Protein AF-A0A2K2A0D0-F1 (afdb_monomer_lite)

Organism: Populus trichocarpa (NCBI:txid3694)

pLDDT: mean 84.95, std 11.42, range [44.09, 96.75]

Radius of gyration: 24.39 Å; chains: 1; bounding box: 54×35×67 Å

Secondary structure (DSSP, 8-state):
--------TT------TTS--------SS-----------HHHHHHHHH-TT-TTT-HHHHHHHHHHHHHHHHHHHHHHHHHHHHTT-

Foldseek 3Di:
DADDDDDDPPDDDDDDPPDDDDDDDDPDDDDDDDDDDDDDPVVVVVCVVDLPPLVPDPVSVVVVVVVVVVVVVVVVVVVVVVVVVVPD

Structure (mmCIF, N/CA/C/O backbone):
data_AF-A0A2K2A0D0-F1
#
_entry.id   AF-A0A2K2A0D0-F1
#
loop_
_atom_site.group_PDB
_atom_site.id
_atom_site.type_symbol
_atom_site.label_atom_id
_atom_site.label_alt_id
_atom_site.label_comp_id
_atom_site.label_asym_id
_atom_site.label_entity_id
_atom_site.label_seq_id
_atom_site.pdbx_PDB_ins_code
_atom_site.Cartn_x
_atom_site.Cartn_y
_atom_site.Cartn_z
_atom_site.occupancy
_atom_site.B_iso_or_equiv
_atom_site.auth_seq_id
_atom_site.auth_comp_id
_atom_site.auth_asym_id
_atom_site.auth_atom_id
_atom_site.pdbx_PDB_model_num
ATOM 1 N N . GLU A 1 1 ? 6.803 11.585 3.960 1.00 66.25 1 GLU A N 1
ATOM 2 C CA . GLU A 1 1 ? 8.082 11.414 3.254 1.00 66.25 1 GLU A CA 1
ATOM 3 C C . GLU A 1 1 ? 7.791 10.999 1.821 1.00 66.25 1 GLU A C 1
ATOM 5 O O . GLU A 1 1 ? 6.854 10.231 1.615 1.00 66.25 1 GLU A O 1
ATOM 10 N N . VAL A 1 2 ? 8.497 11.575 0.851 1.00 80.38 2 VAL A N 1
ATOM 11 C CA . VAL A 1 2 ? 8.397 11.224 -0.572 1.00 80.38 2 VAL A CA 1
ATOM 12 C C . VAL A 1 2 ? 9.780 10.743 -0.976 1.00 80.38 2 VAL A C 1
ATOM 14 O O . VAL A 1 2 ? 10.748 11.468 -0.774 1.00 80.38 2 VAL A O 1
ATOM 17 N N . PHE A 1 3 ? 9.863 9.521 -1.491 1.00 86.69 3 PHE A N 1
ATOM 18 C CA . PHE A 1 3 ? 11.125 8.903 -1.875 1.00 86.69 3 PHE A CA 1
ATOM 19 C C . PHE A 1 3 ? 11.106 8.595 -3.368 1.00 86.69 3 PHE A C 1
ATOM 21 O O . PHE A 1 3 ? 10.282 7.805 -3.834 1.00 86.69 3 PHE A O 1
ATOM 28 N N . ASP A 1 4 ? 12.010 9.235 -4.103 1.00 90.62 4 ASP A N 1
ATOM 29 C CA . ASP A 1 4 ? 12.241 8.967 -5.515 1.00 90.62 4 ASP A CA 1
ATOM 30 C C . ASP A 1 4 ? 13.327 7.896 -5.659 1.00 90.62 4 ASP A C 1
ATOM 32 O O . ASP A 1 4 ? 14.352 7.929 -4.979 1.00 90.62 4 ASP A O 1
ATOM 36 N N . TYR A 1 5 ? 13.116 6.945 -6.565 1.00 90.38 5 TYR A N 1
ATOM 37 C CA . TYR A 1 5 ? 14.087 5.898 -6.866 1.00 90.38 5 TYR A CA 1
ATOM 38 C C . TYR A 1 5 ? 14.188 5.666 -8.371 1.00 90.38 5 TYR A C 1
ATOM 40 O O . TYR A 1 5 ? 13.228 5.850 -9.121 1.00 90.38 5 TYR A O 1
ATOM 48 N N . ALA A 1 6 ? 15.369 5.238 -8.815 1.00 89.00 6 ALA A N 1
ATOM 49 C CA . ALA A 1 6 ? 15.588 4.847 -10.199 1.00 89.00 6 ALA A CA 1
ATOM 50 C C . ALA A 1 6 ? 15.007 3.448 -10.467 1.00 89.00 6 ALA A C 1
ATOM 52 O O . ALA A 1 6 ? 15.227 2.513 -9.694 1.00 89.00 6 ALA A O 1
ATOM 53 N N . HIS A 1 7 ? 14.310 3.289 -11.594 1.00 89.75 7 HIS A N 1
ATOM 54 C CA . HIS A 1 7 ? 13.883 1.978 -12.083 1.00 89.75 7 HIS A CA 1
ATOM 55 C C . HIS A 1 7 ? 15.068 1.293 -12.772 1.00 89.75 7 HIS A C 1
ATOM 57 O O . HIS A 1 7 ? 15.468 1.698 -13.861 1.00 89.75 7 HIS A O 1
ATOM 63 N N . ILE A 1 8 ? 15.635 0.272 -12.127 1.00 91.62 8 ILE A N 1
ATOM 64 C CA . ILE A 1 8 ? 16.788 -0.489 -12.626 1.00 91.62 8 ILE A CA 1
ATOM 65 C C . ILE A 1 8 ? 16.369 -1.960 -12.764 1.00 91.62 8 ILE A C 1
ATOM 67 O O . ILE A 1 8 ? 15.856 -2.515 -11.785 1.00 91.62 8 ILE A O 1
ATOM 71 N N . PRO A 1 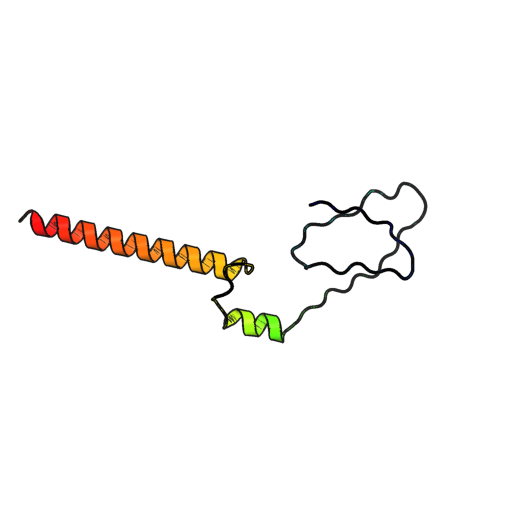9 ? 16.578 -2.609 -13.930 1.00 92.69 9 PRO A N 1
ATOM 72 C CA . PRO A 1 9 ? 16.300 -4.034 -14.100 1.00 92.69 9 PRO A CA 1
ATOM 73 C C . PRO A 1 9 ? 16.952 -4.888 -13.005 1.00 92.69 9 PRO A C 1
ATOM 75 O O . PRO A 1 9 ? 18.086 -4.641 -12.600 1.00 92.69 9 PRO A O 1
ATOM 78 N N . GLY A 1 10 ? 16.219 -5.881 -12.499 1.00 94.12 10 GLY A N 1
ATOM 79 C CA . GLY A 1 10 ? 16.672 -6.740 -11.399 1.00 94.12 10 GLY A CA 1
ATOM 80 C C . GLY A 1 10 ? 16.486 -6.152 -9.994 1.00 94.12 10 GLY A C 1
ATOM 81 O O . GLY A 1 10 ? 16.779 -6.837 -9.017 1.00 94.12 10 GLY A O 1
ATOM 82 N N . ARG A 1 11 ? 15.970 -4.922 -9.855 1.00 94.25 11 ARG A N 1
ATOM 83 C CA . ARG A 1 11 ? 15.594 -4.342 -8.553 1.00 94.25 11 ARG A CA 1
ATOM 84 C C . ARG A 1 11 ? 14.082 -4.332 -8.365 1.00 94.25 11 ARG A C 1
ATOM 86 O O . ARG A 1 11 ? 13.327 -4.148 -9.316 1.00 94.25 11 ARG A O 1
ATOM 93 N N . ALA A 1 12 ? 13.652 -4.477 -7.116 1.00 94.06 12 ALA A N 1
ATOM 94 C CA . ALA A 1 12 ? 12.251 -4.409 -6.726 1.00 94.06 12 ALA A CA 1
ATOM 95 C C . ALA A 1 12 ? 12.065 -3.460 -5.540 1.00 94.06 12 ALA A C 1
ATOM 97 O O . ALA A 1 12 ? 12.950 -3.313 -4.698 1.00 94.06 12 ALA A O 1
ATOM 98 N N . VAL A 1 13 ? 10.886 -2.845 -5.469 1.00 92.56 13 VAL A N 1
ATOM 99 C CA . VAL A 1 13 ? 10.460 -2.034 -4.327 1.00 92.56 13 VAL A CA 1
ATOM 100 C C . VAL A 1 13 ? 9.295 -2.734 -3.650 1.00 92.56 13 VAL A C 1
ATOM 102 O O . VAL A 1 13 ? 8.283 -3.025 -4.284 1.00 92.56 13 VAL A O 1
ATOM 105 N N . LEU A 1 14 ? 9.431 -2.977 -2.347 1.00 92.75 14 LEU A N 1
ATOM 106 C CA . LEU A 1 14 ? 8.349 -3.473 -1.508 1.00 92.75 14 LEU A CA 1
ATOM 107 C C . LEU A 1 14 ? 7.821 -2.328 -0.650 1.00 92.75 14 LEU A C 1
ATOM 109 O O . LEU A 1 14 ? 8.562 -1.709 0.109 1.00 92.75 14 LEU A O 1
ATOM 113 N N . HIS A 1 15 ? 6.522 -2.062 -0.743 1.00 89.75 15 HIS A N 1
ATOM 114 C CA . HIS A 1 15 ? 5.862 -1.071 0.096 1.00 89.75 15 HIS A CA 1
ATOM 115 C C . HIS A 1 15 ? 4.515 -1.583 0.601 1.00 89.75 15 HIS A C 1
ATOM 117 O O . HIS A 1 15 ? 3.908 -2.510 0.062 1.00 89.75 15 HIS A O 1
ATOM 123 N N . ARG A 1 16 ? 4.003 -0.944 1.656 1.00 86.56 16 ARG A N 1
ATOM 124 C CA . ARG A 1 16 ? 2.657 -1.231 2.164 1.00 86.56 16 ARG A CA 1
ATOM 125 C C . ARG A 1 16 ? 1.624 -0.840 1.108 1.00 86.56 16 ARG A C 1
ATOM 127 O O . ARG A 1 16 ? 1.718 0.240 0.533 1.00 86.56 16 ARG A O 1
ATOM 134 N N . GLY A 1 17 ? 0.576 -1.643 0.930 1.00 85.81 17 GLY A N 1
ATOM 135 C CA . GLY A 1 17 ? -0.475 -1.344 -0.057 1.00 85.81 17 GLY A CA 1
ATOM 136 C C . GLY A 1 17 ? -1.244 -0.036 0.190 1.00 85.81 17 GLY A C 1
ATOM 137 O O . GLY A 1 17 ? -1.818 0.516 -0.735 1.00 85.81 17 GLY A O 1
ATOM 138 N N . ARG A 1 18 ? -1.229 0.498 1.421 1.00 83.62 18 ARG A N 1
ATOM 139 C CA . ARG A 1 18 ? -1.820 1.811 1.762 1.00 83.62 18 ARG A CA 1
ATOM 140 C C . ARG A 1 18 ? -0.858 2.991 1.580 1.00 83.62 18 ARG A C 1
ATOM 142 O O . ARG A 1 18 ? -1.243 4.127 1.844 1.00 83.62 18 ARG A O 1
ATOM 149 N N . HIS A 1 19 ? 0.395 2.734 1.219 1.00 86.62 19 HIS A N 1
ATOM 150 C CA . HIS A 1 19 ? 1.372 3.790 1.000 1.00 86.62 19 HIS A CA 1
ATOM 151 C C . HIS A 1 19 ? 1.034 4.524 -0.299 1.00 86.62 19 HIS A C 1
ATOM 153 O O . HIS A 1 19 ? 0.945 3.892 -1.351 1.00 86.62 19 HIS A O 1
ATOM 159 N N . ARG A 1 20 ? 0.826 5.844 -0.229 1.00 89.44 20 ARG A N 1
ATOM 160 C CA . ARG A 1 20 ? 0.612 6.668 -1.424 1.00 89.44 20 ARG A CA 1
ATOM 161 C C . ARG A 1 20 ? 1.911 6.716 -2.219 1.00 89.44 20 ARG A C 1
ATOM 163 O O . ARG A 1 20 ? 2.941 7.096 -1.678 1.00 89.44 20 ARG A O 1
ATOM 170 N N . HIS A 1 21 ? 1.841 6.332 -3.482 1.00 92.25 21 HIS A N 1
ATOM 171 C CA . HIS A 1 21 ? 2.964 6.346 -4.405 1.00 92.25 21 HIS A CA 1
ATOM 172 C C . HIS A 1 21 ? 2.453 6.709 -5.798 1.00 92.25 21 HIS A C 1
ATOM 174 O O . HIS A 1 21 ? 1.259 6.615 -6.083 1.00 92.25 21 HIS A O 1
ATOM 180 N N . GLY A 1 22 ? 3.369 7.144 -6.648 1.00 91.44 22 GLY A N 1
ATOM 181 C CA . GLY A 1 22 ? 3.104 7.469 -8.038 1.00 91.44 22 GLY A CA 1
ATOM 182 C C . GLY A 1 22 ? 4.357 7.233 -8.859 1.00 91.44 22 GLY A C 1
ATOM 183 O O . GLY A 1 22 ? 5.388 6.815 -8.332 1.00 91.44 22 GLY A O 1
ATOM 184 N N . ALA A 1 23 ? 4.264 7.505 -10.152 1.00 91.19 23 ALA A N 1
ATOM 185 C CA . ALA A 1 23 ? 5.392 7.395 -11.054 1.00 91.19 23 ALA A CA 1
ATOM 186 C C . ALA A 1 23 ? 5.626 8.741 -11.736 1.00 91.19 23 ALA A C 1
ATOM 188 O O . ALA A 1 23 ? 4.681 9.372 -12.209 1.00 91.19 23 ALA A O 1
ATOM 189 N N . ARG A 1 24 ? 6.887 9.173 -11.809 1.00 91.25 24 ARG A N 1
ATOM 190 C CA . ARG A 1 24 ? 7.259 10.337 -12.620 1.00 91.25 24 ARG A CA 1
ATOM 191 C C . ARG A 1 24 ? 7.043 10.037 -14.104 1.00 91.25 24 ARG A C 1
ATOM 193 O O . ARG A 1 24 ? 7.082 8.869 -14.522 1.00 91.25 24 ARG A O 1
ATOM 200 N N . VAL A 1 25 ? 6.809 11.103 -14.868 1.00 93.62 25 VAL A N 1
ATOM 201 C CA . VAL A 1 25 ? 6.624 11.058 -16.323 1.00 93.62 25 VAL A CA 1
ATOM 202 C C . VAL A 1 25 ? 7.863 10.450 -16.979 1.00 93.62 25 VAL A C 1
ATOM 204 O O . VAL A 1 25 ? 8.992 10.777 -16.615 1.00 93.62 25 VAL A O 1
ATOM 207 N N . THR A 1 26 ? 7.645 9.556 -17.940 1.00 92.44 26 THR A N 1
ATOM 208 C CA . THR A 1 26 ? 8.711 9.016 -18.786 1.00 92.44 26 THR A CA 1
ATOM 209 C C . THR A 1 26 ? 9.001 10.024 -19.893 1.00 92.44 26 THR A C 1
ATOM 211 O O . THR A 1 26 ? 8.141 10.270 -20.731 1.00 92.44 26 THR A O 1
ATOM 214 N N . ILE A 1 27 ? 10.194 10.619 -19.877 1.00 95.12 27 ILE A N 1
ATOM 215 C CA . ILE A 1 27 ? 10.619 11.630 -20.862 1.00 95.12 27 ILE A CA 1
ATOM 216 C C . ILE A 1 27 ? 11.317 11.026 -22.092 1.00 95.12 27 ILE A C 1
ATOM 218 O O . ILE A 1 27 ? 11.449 11.695 -23.110 1.00 95.12 27 ILE A O 1
ATOM 222 N N . SER A 1 28 ? 11.770 9.772 -22.007 1.00 93.94 28 SER A N 1
ATOM 223 C CA . SER A 1 28 ? 12.410 9.033 -23.098 1.00 93.94 28 SER A CA 1
ATOM 224 C C . SER A 1 28 ? 12.358 7.519 -22.845 1.00 93.94 28 SER A C 1
ATOM 226 O O . SER A 1 28 ? 12.249 7.073 -21.700 1.00 93.94 28 SER A O 1
ATOM 228 N N . GLY A 1 29 ? 12.438 6.725 -23.918 1.00 93.44 29 GLY A N 1
ATOM 229 C CA . GLY A 1 29 ? 12.440 5.260 -23.851 1.00 93.44 29 GLY A CA 1
ATOM 230 C C . GLY A 1 29 ? 11.128 4.646 -23.343 1.00 93.44 29 GLY A C 1
ATOM 231 O O . GLY A 1 29 ? 10.062 5.259 -23.403 1.00 93.44 29 GLY A O 1
ATOM 232 N N . HIS A 1 30 ? 11.211 3.413 -22.831 1.00 90.69 30 HIS A N 1
ATOM 233 C CA . HIS A 1 30 ? 10.069 2.665 -22.297 1.00 90.69 30 HIS A CA 1
ATOM 234 C C . HIS A 1 30 ? 10.348 2.173 -20.874 1.00 90.69 30 HIS A C 1
ATOM 236 O O . HIS A 1 30 ? 11.438 1.690 -20.574 1.00 90.69 30 HIS A O 1
ATOM 242 N N . ARG A 1 31 ? 9.341 2.262 -19.996 1.00 91.94 31 ARG A N 1
ATOM 243 C CA . ARG A 1 31 ? 9.389 1.730 -18.626 1.00 91.94 31 ARG A CA 1
ATOM 244 C C . ARG A 1 31 ? 8.391 0.586 -18.488 1.00 91.94 31 ARG A C 1
ATOM 246 O O . ARG A 1 31 ? 7.187 0.818 -18.565 1.00 91.94 31 ARG A O 1
ATOM 253 N N . VAL A 1 32 ? 8.892 -0.617 -18.222 1.00 92.56 32 VAL A N 1
ATOM 254 C CA . VAL A 1 32 ? 8.090 -1.830 -18.000 1.00 92.56 32 VAL A CA 1
ATOM 255 C C . VAL A 1 32 ? 8.345 -2.328 -16.580 1.00 92.56 32 VAL A C 1
ATOM 257 O O . VAL A 1 32 ? 9.495 -2.428 -16.163 1.00 92.56 32 VAL A O 1
ATOM 260 N N . ASN A 1 33 ? 7.284 -2.614 -15.822 1.00 92.38 33 ASN A N 1
ATOM 261 C CA . ASN A 1 33 ? 7.377 -3.100 -14.444 1.00 92.38 33 ASN A CA 1
ATOM 262 C C . ASN A 1 33 ? 6.480 -4.330 -14.253 1.00 92.38 33 ASN A C 1
ATOM 264 O O . ASN A 1 33 ? 5.399 -4.402 -14.835 1.00 92.38 33 ASN A O 1
ATOM 268 N N . LEU A 1 34 ? 6.894 -5.243 -13.372 1.00 93.94 34 LEU A N 1
ATOM 269 C CA . LEU A 1 34 ? 6.041 -6.298 -12.826 1.00 93.94 34 LEU A CA 1
ATOM 270 C C . LEU A 1 34 ? 5.511 -5.850 -11.460 1.00 93.94 34 LEU A C 1
ATOM 272 O O . LEU A 1 34 ? 6.295 -5.501 -10.579 1.00 93.94 34 LEU A O 1
ATOM 276 N N . VAL A 1 35 ? 4.190 -5.871 -11.273 1.00 93.31 35 VAL A N 1
ATOM 277 C CA . VAL A 1 35 ? 3.548 -5.505 -10.001 1.00 93.31 35 VAL A CA 1
ATOM 278 C C . VAL A 1 35 ? 2.875 -6.733 -9.398 1.00 93.31 35 VAL A C 1
ATOM 280 O O . VAL A 1 35 ? 2.010 -7.338 -10.026 1.00 93.31 35 VAL A O 1
ATOM 283 N N . ILE A 1 36 ? 3.249 -7.077 -8.162 1.00 94.69 36 ILE A N 1
ATOM 284 C CA . ILE A 1 36 ? 2.673 -8.200 -7.413 1.00 94.69 36 ILE A CA 1
ATOM 285 C C . ILE A 1 36 ? 2.001 -7.668 -6.147 1.00 94.69 36 ILE A C 1
ATOM 287 O O . ILE A 1 36 ? 2.646 -7.087 -5.274 1.00 94.69 36 ILE A O 1
ATOM 291 N N . TRP A 1 37 ? 0.695 -7.906 -6.020 1.00 92.44 37 TRP A N 1
ATOM 292 C CA . TRP A 1 37 ? -0.071 -7.551 -4.827 1.00 92.44 37 TRP A CA 1
ATOM 293 C C . TRP A 1 37 ? -0.160 -8.736 -3.867 1.00 92.44 37 TRP A C 1
ATOM 295 O O . TRP A 1 37 ? -1.032 -9.596 -3.986 1.00 92.44 37 TRP A O 1
ATOM 3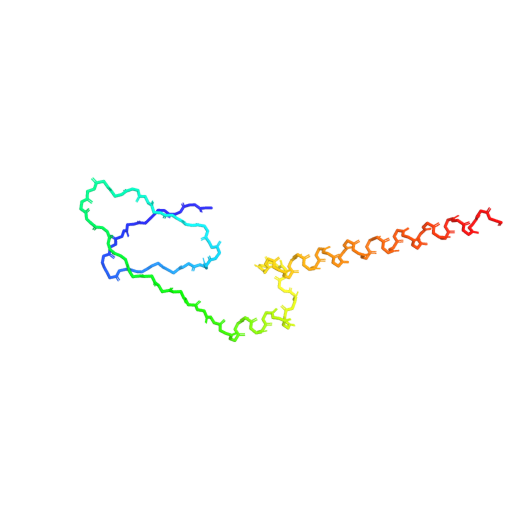05 N N . CYS A 1 38 ? 0.716 -8.763 -2.865 1.00 90.19 38 CYS A N 1
ATOM 306 C CA . CYS A 1 38 ? 0.689 -9.809 -1.847 1.00 90.19 38 CYS A CA 1
ATOM 307 C C . CYS A 1 38 ? -0.513 -9.628 -0.901 1.00 90.19 38 CYS A C 1
ATOM 309 O O . CYS A 1 38 ? -0.566 -8.706 -0.076 1.00 90.19 38 CYS A O 1
ATOM 311 N N . ARG A 1 39 ? -1.497 -10.531 -0.997 1.00 87.50 39 ARG A N 1
ATOM 312 C CA . ARG A 1 39 ? -2.699 -10.547 -0.151 1.00 87.50 39 ARG A CA 1
ATOM 313 C C . ARG A 1 39 ? -2.649 -11.712 0.843 1.00 87.50 39 ARG A C 1
ATOM 315 O O . ARG A 1 39 ? -3.072 -12.812 0.526 1.00 87.50 39 ARG A O 1
ATOM 322 N N . SER A 1 40 ? -2.215 -11.465 2.079 1.00 87.25 40 SER A N 1
ATOM 323 C CA . SER A 1 40 ? -2.333 -12.473 3.147 1.00 87.25 40 SER A CA 1
ATOM 324 C C . SER A 1 40 ? -3.791 -12.637 3.608 1.00 87.25 40 SER A C 1
ATOM 326 O O . SER A 1 40 ? -4.421 -11.655 4.027 1.00 87.25 40 SER A O 1
ATOM 328 N N . GLY A 1 41 ? -4.323 -13.860 3.497 1.00 86.00 41 GLY A N 1
ATOM 329 C CA . GLY A 1 41 ? -5.643 -14.256 4.003 1.00 86.00 41 GLY A CA 1
ATOM 330 C C . GLY A 1 41 ? -5.656 -14.384 5.526 1.00 86.00 41 GLY A C 1
ATOM 331 O O . GLY A 1 41 ? -6.467 -13.736 6.179 1.00 86.00 41 GLY A O 1
ATOM 332 N N . VAL A 1 42 ? -4.675 -15.102 6.085 1.00 84.75 42 VAL A N 1
ATOM 333 C CA . VAL A 1 42 ? -4.485 -15.273 7.538 1.00 84.75 42 VAL A CA 1
ATOM 334 C C . VAL A 1 42 ? -4.410 -13.924 8.253 1.00 84.75 42 VAL A C 1
ATOM 336 O O . VAL A 1 42 ? -5.129 -13.696 9.217 1.00 84.75 42 VAL A O 1
ATOM 339 N N . PHE A 1 43 ? -3.617 -12.979 7.735 1.00 80.94 43 PHE A N 1
ATOM 340 C CA . PHE A 1 43 ? -3.520 -11.635 8.312 1.00 80.94 43 PHE A CA 1
ATOM 341 C C . PHE A 1 43 ? -4.873 -10.907 8.355 1.00 80.94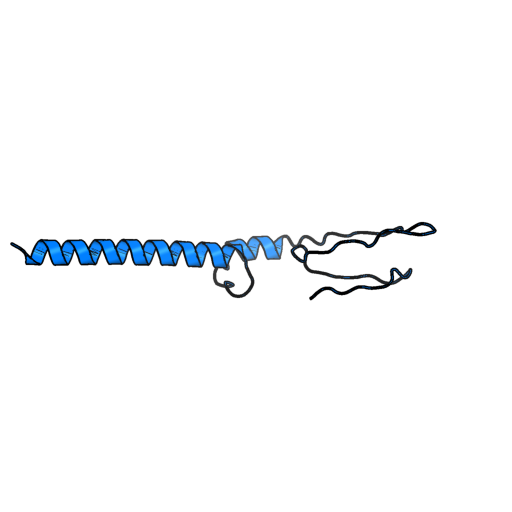 43 PHE A C 1
ATOM 343 O O . PHE A 1 43 ? -5.180 -10.195 9.308 1.00 80.94 43 PHE A O 1
ATOM 350 N N . ARG A 1 44 ? -5.690 -11.059 7.307 1.00 80.25 44 ARG A N 1
ATOM 351 C CA . ARG A 1 44 ? -7.000 -10.402 7.211 1.00 80.25 44 ARG A CA 1
ATOM 352 C C . ARG A 1 44 ? -8.029 -11.042 8.124 1.00 80.25 44 ARG A C 1
ATOM 354 O O . ARG A 1 44 ? -8.863 -10.318 8.651 1.00 80.25 44 ARG A O 1
ATOM 361 N N . GLU A 1 45 ? -7.961 -12.356 8.293 1.00 84.75 45 GLU A N 1
ATOM 362 C CA . GLU A 1 45 ? -8.811 -13.070 9.237 1.00 84.75 45 GLU A CA 1
ATOM 363 C C . GLU A 1 45 ? -8.456 -12.689 10.676 1.00 84.75 45 GLU A C 1
ATOM 365 O O . GLU A 1 45 ? -9.325 -12.236 11.412 1.00 84.75 45 GLU A O 1
ATOM 370 N N . LEU A 1 46 ? -7.170 -12.723 11.043 1.00 77.81 46 LEU A N 1
ATOM 371 C CA . LEU A 1 46 ? -6.699 -12.293 12.367 1.00 77.81 46 LEU A CA 1
ATOM 372 C C . LEU A 1 46 ? -7.125 -10.860 12.700 1.00 77.81 46 LEU A C 1
ATOM 374 O O . LEU A 1 46 ? -7.546 -10.584 13.818 1.00 77.81 46 LEU A O 1
ATOM 378 N N . LYS A 1 47 ? -7.091 -9.951 11.721 1.00 74.19 47 LYS A N 1
ATOM 379 C CA . LYS A 1 47 ? -7.530 -8.561 11.898 1.00 74.19 47 LYS A CA 1
ATOM 380 C C . LYS A 1 47 ? -9.004 -8.427 12.319 1.00 74.19 47 LYS A C 1
ATOM 382 O O . LYS A 1 47 ? -9.329 -7.437 12.959 1.00 74.19 47 LYS A O 1
ATOM 387 N N . LYS A 1 48 ? -9.884 -9.377 11.977 1.00 75.38 48 LYS A N 1
ATOM 388 C CA . LYS A 1 48 ? -11.295 -9.354 12.419 1.00 75.38 48 LYS A CA 1
ATOM 389 C C . LYS A 1 48 ? -11.435 -9.614 13.918 1.00 75.38 48 LYS A C 1
ATOM 391 O O . LYS A 1 48 ? -12.357 -9.111 14.550 1.00 75.38 48 LYS A O 1
ATOM 396 N N . HIS A 1 49 ? -10.522 -10.409 14.466 1.00 75.50 49 HIS A N 1
ATOM 397 C CA . HIS A 1 49 ? -10.561 -10.854 15.859 1.00 75.50 49 HIS A CA 1
ATOM 398 C C . HIS A 1 49 ? -9.644 -10.017 16.759 1.00 75.50 49 HIS A C 1
ATOM 400 O O . HIS A 1 49 ? -9.853 -9.938 17.966 1.00 75.50 49 HIS A O 1
ATOM 406 N N . GLN A 1 50 ? -8.636 -9.355 16.184 1.00 68.31 50 GLN A N 1
ATOM 407 C CA . GLN A 1 50 ? -7.598 -8.634 16.916 1.00 68.31 50 GLN A CA 1
ATOM 408 C C . GLN A 1 50 ? -7.793 -7.111 16.792 1.00 68.31 50 GLN A C 1
ATOM 410 O O . GLN A 1 50 ? -7.170 -6.428 15.978 1.00 68.31 50 GLN A O 1
ATOM 415 N N . ASN A 1 51 ? -8.686 -6.581 17.634 1.00 66.62 51 ASN A N 1
ATOM 416 C CA . ASN A 1 51 ? -9.179 -5.198 17.563 1.00 66.62 51 ASN A CA 1
ATOM 417 C C . ASN A 1 51 ? -8.327 -4.159 18.312 1.00 66.62 51 ASN A C 1
ATOM 419 O O . ASN A 1 51 ? -8.693 -2.982 18.351 1.00 66.62 51 ASN A O 1
ATOM 423 N N . ASP A 1 52 ? -7.190 -4.558 18.891 1.00 68.19 52 ASP A N 1
ATOM 424 C CA . ASP A 1 52 ? -6.411 -3.684 19.781 1.00 68.19 52 ASP A CA 1
ATOM 425 C C . ASP A 1 52 ? -5.239 -2.945 19.099 1.00 68.19 52 ASP A C 1
ATOM 427 O O . ASP A 1 52 ? -4.529 -2.141 19.703 1.00 68.19 52 ASP A O 1
ATOM 431 N N . PHE A 1 53 ? -5.062 -3.106 17.783 1.00 67.62 53 PHE A N 1
ATOM 432 C CA . PHE A 1 53 ? -3.984 -2.447 17.027 1.00 67.62 53 PHE A CA 1
ATOM 433 C C . PHE A 1 53 ? -4.299 -1.010 16.592 1.00 67.62 53 PHE A C 1
ATOM 435 O O . PHE A 1 53 ? -4.063 -0.615 15.444 1.00 67.62 53 PHE A O 1
ATOM 442 N N . SER A 1 54 ? -4.820 -0.187 17.499 1.00 65.31 54 SER A N 1
ATOM 443 C CA . SER A 1 54 ? -5.188 1.206 17.184 1.00 65.31 54 SER A CA 1
ATOM 444 C C . SER A 1 54 ? -4.003 2.082 16.727 1.00 65.31 54 SER A C 1
ATOM 446 O O . SER A 1 54 ? -4.198 3.081 16.023 1.00 65.31 54 SER A O 1
ATOM 448 N N . SER A 1 55 ? -2.764 1.689 17.047 1.00 69.56 55 SER A N 1
ATOM 449 C CA . SER A 1 55 ? -1.545 2.415 16.667 1.00 69.56 55 SER A CA 1
ATOM 450 C C . SER A 1 55 ? -1.288 2.425 15.157 1.00 69.56 55 SER A C 1
ATOM 452 O O . SER A 1 55 ? -0.783 3.423 14.647 1.00 69.56 55 SER A O 1
ATOM 454 N N . TRP A 1 56 ? -1.708 1.403 14.405 1.00 69.69 56 TRP A N 1
ATOM 455 C CA . TRP A 1 56 ? -1.418 1.327 12.964 1.00 69.69 56 TRP A CA 1
ATOM 456 C C . TRP A 1 56 ? -2.557 0.789 12.091 1.00 69.69 56 TRP A C 1
ATOM 458 O O . TRP A 1 56 ? -2.518 0.967 10.868 1.00 69.69 56 TRP A O 1
ATOM 468 N N . CYS A 1 57 ? -3.577 0.155 12.672 1.00 74.50 57 CYS A N 1
ATOM 469 C CA . CYS A 1 57 ? -4.763 -0.263 11.940 1.00 74.50 57 CYS A CA 1
ATOM 470 C C . CYS A 1 57 ? -5.784 0.881 11.872 1.00 74.50 57 CYS A C 1
ATOM 472 O O . CYS A 1 57 ? -6.301 1.332 12.893 1.00 74.50 57 CYS A O 1
ATOM 474 N N . GLY A 1 58 ? -6.102 1.332 10.655 1.00 74.75 58 GLY A N 1
ATOM 475 C CA . GLY A 1 58 ? -7.080 2.402 10.442 1.00 74.75 58 GLY A CA 1
ATOM 476 C C . GLY A 1 58 ? -8.499 2.036 10.887 1.00 74.75 58 GLY A C 1
ATOM 477 O O . GLY A 1 58 ? -9.200 2.894 11.410 1.00 74.75 58 GLY A O 1
ATOM 478 N N . ASP A 1 59 ? -8.900 0.774 10.726 1.00 78.44 59 ASP A N 1
ATOM 479 C CA . ASP A 1 59 ? -10.257 0.329 11.067 1.00 78.44 59 ASP A CA 1
ATOM 480 C C . ASP A 1 59 ? -10.411 0.157 12.583 1.00 78.44 59 ASP A C 1
ATOM 482 O O . ASP A 1 59 ? -11.286 0.785 13.165 1.00 78.44 59 ASP A O 1
ATOM 486 N N . CYS A 1 60 ? -9.462 -0.509 13.258 1.00 78.50 60 CYS A N 1
ATOM 487 C CA . CYS A 1 60 ? -9.458 -0.603 14.725 1.00 78.50 60 CYS A CA 1
ATOM 488 C C . CYS A 1 60 ? -9.393 0.781 15.394 1.00 78.50 60 CYS A C 1
ATOM 490 O O . CYS A 1 60 ? -10.013 1.013 16.431 1.00 78.50 60 CYS A O 1
ATOM 492 N N . ARG A 1 61 ? -8.651 1.736 14.809 1.00 82.56 61 ARG A N 1
ATOM 493 C CA . ARG A 1 61 ? -8.615 3.122 15.304 1.00 82.56 61 ARG A CA 1
ATOM 494 C C . ARG A 1 61 ? -9.977 3.808 15.185 1.00 82.56 61 ARG A C 1
ATOM 496 O O . ARG A 1 61 ? -10.363 4.528 16.104 1.00 82.56 61 ARG A O 1
ATOM 503 N N . ARG A 1 62 ? -10.682 3.599 14.071 1.00 85.88 62 ARG A N 1
ATOM 504 C CA . ARG A 1 62 ? -12.025 4.145 13.836 1.00 85.88 62 ARG 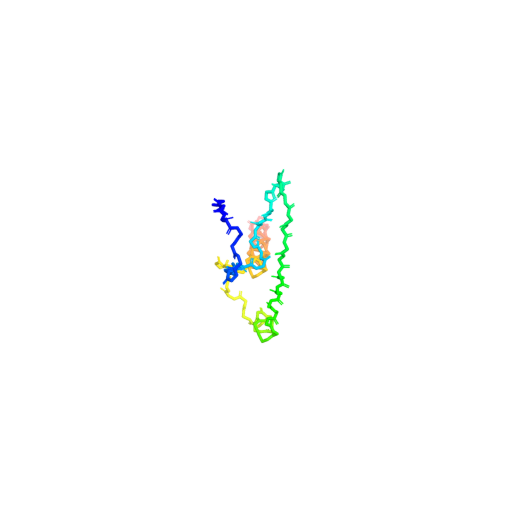A CA 1
ATOM 505 C C . ARG A 1 62 ? -13.026 3.569 14.834 1.00 85.88 62 ARG A C 1
ATOM 507 O O . ARG A 1 62 ? -13.639 4.340 15.560 1.00 85.88 62 ARG A O 1
ATOM 514 N N . GLU A 1 63 ? -13.084 2.247 14.955 1.00 86.62 63 GLU A N 1
ATOM 515 C CA . GLU A 1 63 ? -13.969 1.550 15.897 1.00 86.62 63 GLU A CA 1
ATOM 516 C C . GLU A 1 63 ? -13.698 1.963 17.351 1.00 86.62 63 GLU A C 1
ATOM 518 O O . GLU A 1 63 ? -14.620 2.197 18.130 1.00 86.62 63 GLU A O 1
ATOM 523 N N . LYS A 1 64 ? -12.421 2.108 17.740 1.00 85.50 64 LYS A N 1
ATOM 524 C CA . LYS A 1 64 ? -12.052 2.623 19.069 1.00 85.50 64 LYS A CA 1
ATOM 525 C C . LYS A 1 64 ? -12.591 4.037 19.297 1.00 85.50 64 LYS A C 1
ATOM 527 O O . LYS A 1 64 ? -13.113 4.308 20.377 1.00 85.50 64 LYS A O 1
ATOM 532 N N . LYS A 1 65 ? -12.482 4.919 18.298 1.00 90.19 65 LYS A N 1
ATOM 533 C CA . LYS A 1 65 ? -13.013 6.286 18.374 1.00 90.19 65 LYS A CA 1
ATOM 534 C C . LYS A 1 65 ? -14.541 6.279 18.476 1.00 90.19 65 LYS A C 1
ATOM 536 O O . LYS A 1 65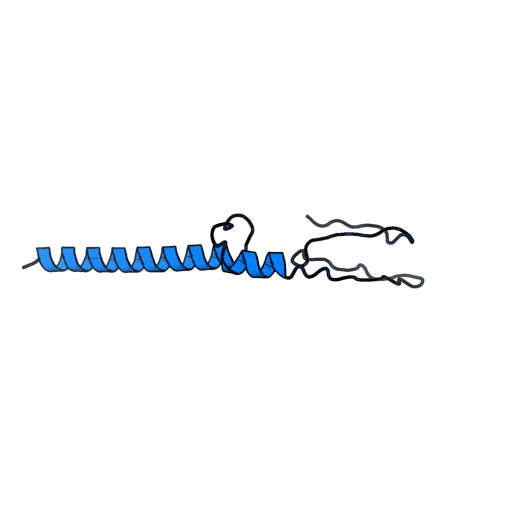 ? -15.087 6.969 19.326 1.00 90.19 65 LYS A O 1
ATOM 541 N N . GLU A 1 66 ? -15.224 5.463 17.681 1.00 93.44 66 GLU A N 1
ATOM 542 C CA . GLU A 1 66 ? -16.685 5.311 17.738 1.00 93.44 66 GLU A CA 1
ATOM 543 C C . GLU A 1 66 ? -17.148 4.816 19.116 1.00 93.44 66 GLU A C 1
ATOM 545 O O . GLU A 1 66 ? -18.029 5.429 19.720 1.00 93.44 66 GLU A O 1
ATOM 550 N N . ARG A 1 67 ? -16.487 3.796 19.685 1.00 90.69 67 ARG A N 1
ATOM 551 C CA . ARG A 1 67 ? -16.759 3.331 21.059 1.00 90.69 67 ARG A CA 1
ATOM 552 C C . ARG A 1 67 ? -16.574 4.431 22.105 1.00 90.69 67 ARG A C 1
ATOM 554 O O . ARG A 1 67 ? -17.405 4.559 23.000 1.00 90.69 67 ARG A O 1
ATOM 561 N N . GLN A 1 68 ? -15.516 5.237 21.995 1.00 92.69 68 GLN A N 1
ATOM 562 C CA . GLN A 1 68 ? -15.295 6.371 22.901 1.00 92.69 68 GLN A CA 1
ATOM 563 C C . GLN A 1 68 ? -16.412 7.414 22.789 1.00 92.69 68 GLN A C 1
ATOM 565 O O . GLN A 1 68 ? -16.924 7.862 23.810 1.00 92.69 68 GLN A O 1
ATOM 570 N N . HIS A 1 69 ? -16.826 7.769 21.571 1.00 95.75 69 HIS A N 1
ATOM 571 C CA . HIS A 1 69 ? -17.918 8.721 21.355 1.00 95.75 69 HIS A CA 1
ATOM 572 C C . HIS A 1 69 ? -19.235 8.228 21.972 1.00 95.75 69 HIS A C 1
ATOM 574 O O . HIS A 1 69 ? -19.913 8.997 22.654 1.00 95.75 69 HIS A O 1
ATOM 580 N N . LEU A 1 70 ? -19.572 6.948 21.786 1.00 96.75 70 LEU A N 1
ATOM 581 C CA . LEU A 1 70 ? -20.766 6.341 22.381 1.00 96.75 70 LEU A CA 1
ATOM 582 C C . LEU A 1 70 ? -20.704 6.337 23.915 1.00 96.75 70 LEU A C 1
ATOM 584 O O . LEU A 1 70 ? -21.680 6.695 24.568 1.00 96.75 70 LEU A O 1
ATOM 588 N N . SER A 1 71 ? -19.549 5.994 24.493 1.00 95.94 71 SER A N 1
ATOM 589 C CA . SER A 1 71 ? -19.329 6.000 25.945 1.00 95.94 71 SER A CA 1
ATOM 590 C C . SER A 1 71 ? -19.484 7.401 26.550 1.00 95.94 71 SER A C 1
ATOM 592 O O . SER A 1 71 ? -20.176 7.571 27.557 1.00 95.94 71 SER A O 1
ATOM 594 N N . VAL A 1 72 ? -18.917 8.424 25.902 1.00 96.44 72 VAL A N 1
ATOM 595 C CA . VAL A 1 72 ? -19.072 9.826 26.319 1.00 96.44 72 VAL A CA 1
ATOM 596 C C . VAL A 1 72 ? -20.533 10.267 26.224 1.00 96.44 72 VAL A C 1
ATOM 598 O O . VAL A 1 72 ? -21.043 10.877 27.163 1.00 96.44 72 VAL A O 1
ATOM 601 N N . ALA A 1 73 ? -21.226 9.940 25.129 1.00 96.31 73 ALA A N 1
ATOM 602 C CA . ALA A 1 73 ? -22.636 10.285 24.955 1.00 96.31 73 ALA A CA 1
ATOM 603 C C . ALA A 1 73 ? -23.526 9.634 26.027 1.00 96.31 73 ALA A C 1
ATOM 605 O O . ALA A 1 73 ? -24.359 10.316 26.625 1.00 96.31 73 ALA A O 1
ATOM 606 N N . ALA A 1 74 ? -23.305 8.349 26.321 1.00 96.00 74 ALA A N 1
ATOM 607 C CA . ALA A 1 74 ? -24.013 7.629 27.377 1.00 96.00 74 ALA A CA 1
ATOM 608 C C . ALA A 1 74 ? -23.753 8.244 28.761 1.00 96.00 74 ALA A C 1
ATOM 610 O O . ALA A 1 74 ? -24.689 8.494 29.515 1.00 96.00 74 ALA A O 1
ATOM 611 N N . THR A 1 75 ? -22.493 8.567 29.066 1.00 95.56 75 THR A N 1
ATOM 612 C CA . THR A 1 75 ? -22.114 9.196 30.342 1.00 95.56 75 THR A CA 1
ATOM 613 C C . THR A 1 75 ? -22.764 10.569 30.499 1.00 95.56 75 THR A C 1
ATOM 615 O O . THR A 1 75 ? -23.306 10.884 31.555 1.00 95.56 75 THR A O 1
ATOM 618 N N . LYS A 1 76 ? -22.766 11.381 29.435 1.00 94.69 76 LYS A N 1
ATOM 619 C CA . LYS A 1 76 ? -23.425 12.693 29.428 1.00 94.69 76 LYS A CA 1
ATOM 620 C C . LYS A 1 76 ? -24.927 12.571 29.693 1.00 94.69 76 LYS A C 1
ATOM 622 O O . LYS A 1 76 ? -25.468 13.369 30.450 1.00 94.69 76 LYS A O 1
ATOM 627 N N . LEU A 1 77 ? -25.589 11.583 29.089 1.00 94.31 77 LEU A N 1
ATOM 628 C CA . LEU A 1 77 ? -27.014 11.337 29.307 1.00 94.31 77 LEU A CA 1
ATOM 629 C C . LEU A 1 77 ? -27.309 10.958 30.767 1.00 94.31 77 LEU A C 1
ATOM 631 O O . LEU A 1 77 ? -28.269 11.461 31.341 1.00 94.31 77 LEU A O 1
ATOM 635 N N . GLU A 1 78 ? -26.482 10.107 31.374 1.00 94.25 78 GLU A N 1
ATOM 636 C CA . GLU A 1 78 ? -26.632 9.715 32.781 1.00 94.25 78 GLU A CA 1
ATOM 637 C C . GLU A 1 78 ? -26.418 10.884 33.754 1.00 94.25 78 GLU A C 1
ATOM 639 O O . GLU A 1 78 ? -27.163 11.015 34.724 1.00 94.25 78 GLU A O 1
ATOM 644 N N . LEU A 1 79 ? -25.457 11.772 33.483 1.00 93.06 79 LEU A N 1
ATOM 645 C CA . LEU A 1 79 ? -25.255 12.984 34.287 1.00 93.06 79 LEU A CA 1
ATOM 646 C C . LEU A 1 79 ? -26.475 13.913 34.223 1.00 93.06 79 LEU A C 1
ATOM 648 O O . LEU A 1 79 ? -26.993 14.306 35.263 1.00 93.06 79 LEU A O 1
ATOM 652 N N . LEU A 1 80 ? -27.010 14.166 33.023 1.00 91.12 80 LEU A N 1
ATOM 653 C CA . LEU A 1 80 ? -28.206 15.000 32.849 1.00 91.12 80 LEU A CA 1
ATOM 654 C C . LEU A 1 80 ? -29.435 14.434 33.579 1.00 91.12 80 LEU A C 1
ATOM 656 O O . LEU A 1 80 ? -30.228 15.197 34.129 1.00 91.12 80 LEU A O 1
ATOM 660 N N . LYS A 1 81 ? -29.598 13.104 33.617 1.00 89.19 81 LYS A N 1
ATOM 661 C CA . LYS A 1 81 ? -30.668 12.463 34.401 1.00 89.19 81 LYS A CA 1
ATOM 662 C C . LYS A 1 81 ? -30.496 12.704 35.902 1.00 89.19 81 LYS A C 1
ATOM 664 O O . LYS A 1 81 ? -31.481 12.977 36.577 1.00 89.19 81 LYS A O 1
ATOM 669 N N . ARG A 1 82 ? -29.270 12.613 36.427 1.00 83.38 82 ARG A N 1
ATOM 670 C CA . ARG A 1 82 ? -28.979 12.862 37.853 1.00 83.38 82 ARG A CA 1
ATOM 671 C C . ARG A 1 82 ? -29.229 14.315 38.253 1.00 83.38 82 ARG A C 1
ATOM 673 O O . ARG A 1 82 ? -29.796 14.558 39.318 1.00 83.38 82 ARG A O 1
ATOM 680 N N . ASP A 1 83 ? -28.870 15.253 37.384 1.00 78.00 83 ASP A N 1
ATOM 681 C CA . ASP A 1 83 ? -29.108 16.681 37.614 1.00 78.00 83 ASP A CA 1
ATOM 682 C C . ASP A 1 83 ? -30.611 17.009 37.574 1.00 78.00 83 ASP A C 1
ATOM 684 O O . ASP A 1 83 ? -31.095 17.794 38.384 1.00 78.00 83 ASP A O 1
ATOM 688 N N . GLY A 1 84 ? -31.377 16.342 36.700 1.00 63.12 84 GLY A N 1
ATOM 689 C CA . GLY A 1 84 ? -32.839 16.460 36.646 1.00 63.12 84 GLY A CA 1
ATOM 690 C C . GLY A 1 84 ? -33.574 15.841 37.844 1.00 63.12 84 GLY A 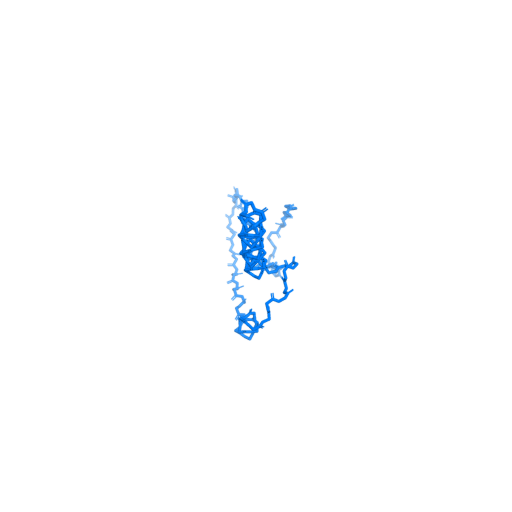C 1
ATOM 691 O O . GLY A 1 84 ? -34.629 16.336 38.226 1.00 63.12 84 GLY A O 1
ATOM 692 N N . ILE A 1 85 ? -33.018 14.794 38.465 1.00 56.19 85 ILE A N 1
ATOM 693 C CA . ILE A 1 85 ? -33.567 14.172 39.688 1.00 56.19 85 ILE A CA 1
ATOM 694 C C . ILE A 1 85 ? -33.278 15.025 40.935 1.00 56.19 85 ILE A C 1
ATOM 696 O O . ILE A 1 85 ? -34.051 14.997 41.885 1.00 56.19 85 ILE A O 1
ATOM 700 N N . SER A 1 86 ? -32.201 15.816 40.936 1.00 53.75 86 SER A N 1
ATOM 701 C CA . SER A 1 86 ? -31.827 16.668 42.079 1.00 53.75 86 SER A CA 1
ATOM 702 C C . SER A 1 86 ? -32.651 17.963 42.196 1.00 53.75 86 SER A C 1
ATOM 704 O O . SER A 1 86 ? -32.441 18.727 43.133 1.00 53.75 86 SER A O 1
ATOM 706 N N . ALA A 1 87 ? -33.569 18.230 41.259 1.00 50.69 87 ALA A N 1
ATOM 707 C CA . ALA A 1 87 ? -34.407 19.434 41.223 1.00 50.69 87 ALA A CA 1
ATOM 708 C C . ALA A 1 87 ? -35.886 19.181 41.598 1.00 50.69 87 ALA A C 1
ATOM 710 O O . ALA A 1 87 ? -36.745 19.990 41.246 1.00 50.69 87 ALA A O 1
ATOM 711 N N . SER A 1 88 ? -36.196 18.062 42.266 1.00 44.09 88 SER A N 1
ATOM 712 C CA . SER A 1 88 ? -37.536 17.731 42.793 1.00 44.09 88 SER A CA 1
ATOM 713 C C . SER A 1 88 ? -37.563 17.713 44.314 1.00 44.09 88 SER A C 1
ATOM 715 O O . SER A 1 88 ? -36.575 17.227 44.905 1.00 44.09 88 SER A O 1
#

Sequence (88 aa):
EVFDYAHIPGRAVLHRGRHRHGARVTISGHRVNLVIWCRSGVFRELKKHQNDFSSWCGDCRREKKERQHLSVAATKLELLKRDGISAS